Protein AF-A0A5C8NV23-F1 (afdb_monomer_lite)

Foldseek 3Di:
DPVPVVVVVVVVVVVVVCVVVVVPPPVPPDPVVVVVVVVVVVVVVVVVVVVVVVVVVVVVVVVVVVVVVVVVVVVVVVVLVVVLVVLVVVLVVVLVVLVVVLVVVLVPDPQDPDPVSVVVNVVSVVVSVVVNVVSVVVNVVSVVVVD

Secondary structure (DSSP, 8-state):
--TTHHHHHHHHHHHHHHHHHHTT----SSHHHHHHHHHHHHHHHHHHHHHHHHHHHHHHHHHHHHHHHHHHHHHHHHHHHHHHHHHHHHHHHHHHHHHHHHHHHHHTS---S-HHHHHHHHHHHHHHHHHHHHHHHHHHHHHHH--

Structure (mmCIF, N/CA/C/O backbone):
data_AF-A0A5C8NV23-F1
#
_entry.id   AF-A0A5C8NV23-F1
#
loop_
_atom_site.group_PDB
_atom_site.id
_atom_site.type_symbol
_atom_site.label_atom_id
_atom_site.label_alt_id
_atom_site.label_comp_id
_atom_site.label_asym_id
_atom_site.label_entity_id
_atom_site.label_seq_id
_atom_site.pdbx_PDB_ins_code
_atom_site.Cartn_x
_atom_site.Cartn_y
_atom_site.Cartn_z
_atom_site.occupancy
_atom_site.B_iso_or_equiv
_atom_site.auth_seq_id
_atom_site.auth_comp_id
_atom_site.auth_asym_id
_atom_site.auth_atom_id
_atom_site.pdbx_PDB_model_num
ATOM 1 N N . MET A 1 1 ? 68.287 3.848 -104.749 1.00 50.81 1 MET A N 1
ATOM 2 C CA . MET A 1 1 ? 66.900 3.851 -104.230 1.00 50.81 1 MET A CA 1
ATOM 3 C C . MET A 1 1 ? 66.819 3.268 -102.799 1.00 50.81 1 MET A C 1
ATOM 5 O O . MET A 1 1 ? 65.929 2.488 -102.533 1.00 50.81 1 MET A O 1
ATOM 9 N N . LYS A 1 2 ? 67.727 3.634 -101.864 1.00 51.16 2 LYS A N 1
ATOM 10 C CA . LYS A 1 2 ? 67.787 3.051 -100.493 1.00 51.16 2 LYS A CA 1
ATOM 11 C C . LYS A 1 2 ? 67.413 4.007 -99.338 1.00 51.16 2 LYS A C 1
ATOM 13 O O . LYS A 1 2 ? 67.154 3.558 -98.239 1.00 51.16 2 LYS A O 1
ATOM 18 N N . ARG A 1 3 ? 67.327 5.328 -99.570 1.00 55.69 3 ARG A N 1
ATOM 19 C CA . ARG A 1 3 ? 67.162 6.345 -98.496 1.00 55.69 3 ARG A CA 1
ATOM 20 C C . ARG A 1 3 ? 65.721 6.579 -98.000 1.00 55.69 3 ARG A C 1
ATOM 22 O O . ARG A 1 3 ? 65.525 7.355 -97.065 1.00 55.69 3 ARG A O 1
ATOM 29 N N . LYS A 1 4 ? 64.702 6.023 -98.670 1.00 59.12 4 LYS A N 1
ATOM 30 C CA . LYS A 1 4 ? 63.291 6.173 -98.254 1.00 59.12 4 LYS A CA 1
ATOM 31 C C . LYS A 1 4 ? 62.886 5.090 -97.246 1.00 59.12 4 LYS A C 1
ATOM 33 O O . LYS A 1 4 ? 62.222 5.421 -96.269 1.00 59.12 4 LYS A O 1
ATOM 38 N N . ASP A 1 5 ? 63.392 3.870 -97.413 1.00 62.50 5 ASP A N 1
ATOM 39 C CA . ASP A 1 5 ? 63.103 2.747 -96.511 1.00 62.50 5 ASP A CA 1
ATOM 40 C C . ASP A 1 5 ? 63.710 2.940 -95.117 1.00 62.50 5 ASP A C 1
ATOM 42 O O . ASP A 1 5 ? 63.076 2.602 -94.122 1.00 62.50 5 ASP A O 1
ATOM 46 N N . ASP A 1 6 ? 64.888 3.564 -95.015 1.00 67.25 6 ASP A N 1
ATOM 47 C CA . ASP A 1 6 ? 65.532 3.818 -93.717 1.00 67.25 6 ASP A CA 1
ATOM 48 C C . ASP A 1 6 ? 64.775 4.866 -92.884 1.00 67.25 6 ASP A C 1
ATOM 50 O O . ASP A 1 6 ? 64.675 4.746 -91.663 1.00 67.25 6 ASP A O 1
ATOM 54 N N . ARG A 1 7 ? 64.155 5.859 -93.538 1.00 71.75 7 ARG A N 1
ATOM 55 C CA . ARG A 1 7 ? 63.296 6.840 -92.857 1.00 71.75 7 ARG A CA 1
ATOM 56 C C . ARG A 1 7 ? 61.977 6.220 -92.407 1.00 71.75 7 ARG A C 1
ATOM 58 O O . ARG A 1 7 ? 61.520 6.527 -91.312 1.00 71.75 7 ARG A O 1
ATOM 65 N N . LEU A 1 8 ? 61.397 5.326 -93.208 1.00 76.06 8 LEU A N 1
ATOM 66 C CA . LEU A 1 8 ? 60.177 4.603 -92.843 1.00 76.06 8 LEU A CA 1
ATOM 67 C C . LEU A 1 8 ? 60.416 3.675 -91.639 1.00 76.06 8 LEU A C 1
ATOM 69 O O . LEU A 1 8 ? 59.620 3.666 -90.705 1.00 76.06 8 LEU A O 1
ATOM 73 N N . LYS A 1 9 ? 61.552 2.963 -91.612 1.00 74.94 9 LYS A N 1
ATOM 74 C CA . LYS A 1 9 ? 61.965 2.126 -90.472 1.00 74.94 9 LYS A CA 1
ATOM 75 C C . LYS A 1 9 ? 62.159 2.938 -89.191 1.00 74.94 9 LYS A C 1
ATOM 77 O O . LYS A 1 9 ? 61.759 2.483 -88.125 1.00 74.94 9 LYS A O 1
ATOM 82 N N . MET A 1 10 ? 62.709 4.149 -89.295 1.00 76.62 10 MET A N 1
ATOM 83 C CA . MET A 1 10 ? 62.879 5.049 -88.150 1.00 76.62 10 MET A CA 1
ATOM 84 C C . MET A 1 10 ? 61.530 5.525 -87.583 1.00 76.62 10 MET A C 1
ATOM 86 O O . MET A 1 10 ? 61.350 5.536 -86.368 1.00 76.62 10 MET A O 1
ATOM 90 N N . TRP A 1 11 ? 60.556 5.841 -88.445 1.00 81.25 11 TRP A N 1
ATOM 91 C CA . TRP A 1 11 ? 59.199 6.209 -88.019 1.00 81.25 11 TRP A CA 1
ATOM 92 C C . TRP A 1 11 ? 58.433 5.044 -87.388 1.00 81.25 11 TRP A C 1
ATOM 94 O O . TRP A 1 11 ? 57.763 5.234 -86.377 1.00 81.25 11 TRP A O 1
ATOM 104 N N . ILE A 1 12 ? 58.571 3.834 -87.933 1.00 79.38 12 ILE A N 1
ATOM 105 C CA . ILE A 1 12 ? 57.961 2.626 -87.359 1.00 79.38 12 ILE A CA 1
ATOM 106 C C . ILE A 1 12 ? 58.584 2.311 -85.991 1.00 79.38 12 ILE A C 1
ATOM 108 O O . ILE A 1 12 ? 57.858 2.005 -85.049 1.00 79.38 12 ILE A O 1
ATOM 112 N N . GLY A 1 13 ? 59.905 2.463 -85.849 1.00 77.19 13 GLY A N 1
ATOM 113 C CA . GLY A 1 13 ? 60.586 2.329 -84.560 1.00 77.19 13 GLY A CA 1
ATOM 114 C C . GLY A 1 13 ? 60.082 3.337 -83.524 1.00 77.19 13 GLY A C 1
ATOM 115 O O . GLY A 1 13 ? 59.754 2.951 -82.406 1.00 77.19 13 GLY A O 1
ATOM 116 N N . ALA A 1 14 ? 59.934 4.608 -83.908 1.00 78.00 14 ALA A N 1
ATOM 117 C CA . ALA A 1 14 ? 59.396 5.649 -83.031 1.00 78.00 14 ALA A CA 1
ATOM 118 C C . ALA A 1 14 ? 57.932 5.392 -82.631 1.00 78.00 14 ALA A C 1
ATOM 120 O O . ALA A 1 14 ? 57.565 5.635 -81.485 1.00 78.00 14 ALA A O 1
ATOM 121 N N . LEU A 1 15 ? 57.111 4.857 -83.541 1.00 74.06 15 LEU A N 1
ATOM 122 C CA . LEU A 1 15 ? 55.719 4.496 -83.264 1.00 74.06 15 LEU A CA 1
ATOM 123 C C . LEU A 1 15 ? 55.625 3.336 -82.263 1.00 74.06 15 LEU A C 1
ATOM 125 O O . LEU A 1 15 ? 54.840 3.400 -81.323 1.00 74.06 15 LEU A O 1
ATOM 129 N N . ILE A 1 16 ? 56.455 2.301 -82.425 1.00 73.31 16 ILE A N 1
ATOM 130 C CA . ILE A 1 16 ? 56.502 1.156 -81.502 1.00 73.31 16 ILE A CA 1
ATOM 131 C C . ILE A 1 16 ? 56.976 1.607 -80.117 1.00 73.31 16 ILE A C 1
ATOM 133 O O . ILE A 1 16 ? 56.396 1.206 -79.112 1.00 73.31 16 ILE A O 1
ATOM 137 N N . ILE A 1 17 ? 57.973 2.494 -80.062 1.00 72.50 17 ILE A N 1
ATOM 138 C CA . ILE A 1 17 ? 58.455 3.109 -78.820 1.00 72.50 17 ILE A CA 1
ATOM 139 C C . ILE A 1 17 ? 57.339 3.939 -78.166 1.00 72.50 17 ILE A C 1
ATOM 141 O O . ILE A 1 17 ? 57.077 3.775 -76.979 1.00 72.50 17 ILE A O 1
ATOM 145 N N . ALA A 1 18 ? 56.616 4.765 -78.925 1.00 69.50 18 ALA A N 1
ATOM 146 C CA . ALA A 1 18 ? 55.501 5.559 -78.407 1.00 69.50 18 ALA A CA 1
ATOM 147 C C . ALA A 1 18 ? 54.340 4.694 -77.881 1.00 69.50 18 ALA A C 1
ATOM 149 O O . ALA A 1 18 ? 53.732 5.049 -76.877 1.00 69.50 18 ALA A O 1
ATOM 150 N N . ILE A 1 19 ? 54.061 3.543 -78.501 1.00 66.38 19 ILE A N 1
ATOM 151 C CA . ILE A 1 19 ? 53.052 2.584 -78.020 1.00 66.38 19 ILE A CA 1
ATOM 152 C C . ILE A 1 19 ? 53.535 1.882 -76.739 1.00 66.38 19 ILE A C 1
ATOM 154 O O . ILE A 1 19 ? 52.758 1.727 -75.795 1.00 66.38 19 ILE A O 1
ATOM 158 N N . PHE A 1 20 ? 54.820 1.521 -76.660 1.00 63.72 20 PHE A N 1
ATOM 159 C CA . PHE A 1 20 ? 55.414 0.919 -75.461 1.00 63.72 20 PHE A CA 1
ATOM 160 C C . PHE A 1 20 ? 55.447 1.884 -74.268 1.00 63.72 20 PHE A C 1
ATOM 162 O O . PHE A 1 20 ? 55.137 1.475 -73.154 1.00 63.72 20 PHE A O 1
ATOM 169 N N . PHE A 1 21 ? 55.762 3.165 -74.486 1.00 61.00 21 PHE A N 1
ATOM 170 C CA . PHE A 1 21 ? 55.758 4.180 -73.424 1.00 61.00 21 PHE A CA 1
ATOM 171 C C . PHE A 1 21 ? 54.355 4.739 -73.122 1.00 61.00 21 PHE A C 1
ATOM 173 O O . PHE A 1 21 ? 54.081 5.103 -71.981 1.00 61.00 21 PHE A O 1
ATOM 180 N N . GLY A 1 22 ? 53.442 4.758 -74.100 1.00 56.44 22 GLY A N 1
ATOM 181 C CA . GLY A 1 22 ? 52.040 5.157 -73.915 1.00 56.44 22 GLY A CA 1
ATOM 182 C C . GLY A 1 22 ? 51.204 4.137 -73.134 1.00 56.44 22 GLY A C 1
ATOM 183 O O . GLY A 1 22 ? 50.204 4.505 -72.524 1.00 56.44 22 GLY A O 1
ATOM 184 N N . SER A 1 23 ? 51.643 2.875 -73.087 1.00 51.62 23 SER A N 1
ATOM 185 C CA . SER A 1 23 ? 51.003 1.806 -72.301 1.00 51.62 23 SER A CA 1
ATOM 186 C C . SER A 1 23 ? 51.314 1.875 -70.798 1.00 51.62 23 SER A C 1
ATOM 188 O O . SER A 1 23 ? 50.721 1.138 -70.015 1.00 51.62 23 SER A O 1
ATOM 190 N N . SER A 1 24 ? 52.214 2.774 -70.380 1.00 50.59 24 SER A N 1
ATOM 191 C CA . SER A 1 24 ? 52.624 2.951 -68.979 1.00 50.59 24 SER A CA 1
ATOM 192 C C . SER A 1 24 ? 51.882 4.073 -68.254 1.00 50.59 24 SER A C 1
ATOM 194 O O . SER A 1 24 ? 52.261 4.433 -67.141 1.00 50.59 24 SER A O 1
ATOM 196 N N . ILE A 1 25 ? 50.801 4.613 -68.826 1.00 54.75 25 ILE A N 1
ATOM 197 C CA . ILE A 1 25 ? 49.827 5.366 -68.029 1.00 54.75 25 ILE A CA 1
ATOM 198 C C . ILE A 1 25 ? 48.893 4.339 -67.392 1.00 54.75 25 ILE A C 1
ATOM 200 O O . ILE A 1 25 ? 47.763 4.116 -67.820 1.00 54.75 25 ILE A O 1
ATOM 204 N N . HIS A 1 26 ? 49.404 3.672 -66.358 1.00 47.16 26 HIS A N 1
ATOM 205 C CA . HIS A 1 26 ? 48.550 3.026 -65.380 1.00 47.16 26 HIS A CA 1
ATOM 206 C C . HIS A 1 26 ? 47.758 4.162 -64.725 1.00 47.16 26 HIS A C 1
ATOM 208 O O . HIS A 1 26 ? 48.318 4.959 -63.973 1.00 47.16 26 HIS A O 1
ATOM 214 N N . VAL A 1 27 ? 46.478 4.312 -65.074 1.00 53.53 27 VAL A N 1
ATOM 215 C CA . VAL A 1 27 ? 45.572 5.209 -64.348 1.00 53.53 27 VAL A CA 1
ATOM 216 C C . VAL A 1 27 ? 45.374 4.592 -62.964 1.00 53.53 27 VAL A C 1
ATOM 218 O O . VAL A 1 27 ? 44.453 3.819 -62.729 1.00 53.53 27 VAL A O 1
ATOM 221 N N . ALA A 1 28 ? 46.307 4.894 -62.065 1.00 53.47 28 ALA A N 1
ATOM 222 C CA . ALA A 1 28 ? 46.350 4.445 -60.677 1.00 53.47 28 ALA A CA 1
ATOM 223 C C . ALA A 1 28 ? 45.783 5.506 -59.719 1.00 53.47 28 ALA A C 1
ATOM 225 O O . ALA A 1 28 ? 46.178 5.577 -58.565 1.00 53.47 28 ALA A O 1
ATOM 226 N N . PHE A 1 29 ? 44.875 6.359 -60.197 1.00 49.88 29 PHE A N 1
ATOM 227 C CA . PHE A 1 29 ? 44.307 7.457 -59.417 1.00 49.88 29 PHE A CA 1
ATOM 228 C C . PHE A 1 29 ? 42.797 7.528 -59.654 1.00 49.88 29 PHE A C 1
ATOM 230 O O . PHE A 1 29 ? 42.339 8.210 -60.564 1.00 49.88 29 PHE A O 1
ATOM 237 N N . ALA A 1 3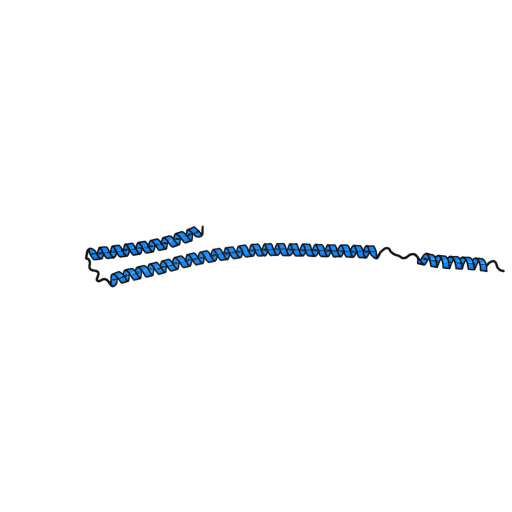0 ? 42.047 6.740 -58.877 1.00 53.25 30 ALA A N 1
ATOM 238 C CA . ALA A 1 30 ? 40.612 6.910 -58.584 1.00 53.25 30 ALA A CA 1
ATOM 239 C C . ALA A 1 30 ? 40.105 5.808 -57.633 1.00 53.25 30 ALA A C 1
ATOM 241 O O . ALA A 1 30 ? 39.207 6.050 -56.833 1.00 53.25 30 ALA A O 1
ATOM 242 N N . ASN A 1 31 ? 40.670 4.595 -57.707 1.00 50.81 31 ASN A N 1
ATOM 243 C CA . ASN A 1 31 ? 40.138 3.444 -56.969 1.00 50.81 31 ASN A CA 1
ATOM 244 C C . ASN A 1 31 ? 40.469 3.482 -55.462 1.00 50.81 31 ASN A C 1
ATOM 246 O O . ASN A 1 31 ? 39.623 3.122 -54.648 1.00 50.81 31 ASN A O 1
ATOM 250 N N . GLU A 1 32 ? 41.659 3.962 -55.077 1.00 50.97 32 GLU A N 1
ATOM 251 C CA . GLU A 1 32 ? 42.036 4.099 -53.658 1.00 50.97 32 GLU A CA 1
ATOM 252 C C . GLU A 1 32 ? 41.279 5.232 -52.951 1.00 50.97 32 GLU A C 1
ATOM 254 O O . GLU A 1 32 ? 40.748 5.016 -51.860 1.00 50.97 32 GLU A O 1
ATOM 259 N N . ASP A 1 33 ? 41.146 6.404 -53.578 1.00 59.47 33 ASP A N 1
ATOM 260 C CA . ASP A 1 33 ? 40.465 7.552 -52.961 1.00 59.47 33 ASP A CA 1
ATOM 261 C C . ASP A 1 33 ? 38.955 7.324 -52.815 1.00 59.47 33 ASP A C 1
ATOM 263 O O . ASP A 1 33 ? 38.389 7.582 -51.753 1.00 59.47 33 ASP A O 1
ATOM 267 N N . ILE A 1 34 ? 38.285 6.775 -53.836 1.00 59.53 34 ILE A N 1
ATOM 268 C CA . ILE A 1 34 ? 36.839 6.506 -53.773 1.00 59.53 34 ILE A CA 1
ATOM 269 C C . ILE A 1 34 ? 36.537 5.407 -52.750 1.00 59.53 34 ILE A C 1
ATOM 271 O O . ILE A 1 34 ? 35.611 5.553 -51.952 1.00 59.53 34 ILE A O 1
ATOM 275 N N . SER A 1 35 ? 37.330 4.331 -52.720 1.00 64.50 35 SER A N 1
ATOM 276 C CA . SER A 1 35 ? 37.151 3.260 -51.735 1.00 64.50 35 SER A CA 1
ATOM 277 C C . SER A 1 35 ? 37.372 3.758 -50.305 1.00 64.50 35 SER A C 1
ATOM 279 O O . SER A 1 35 ? 36.636 3.368 -49.399 1.00 64.50 35 SER A O 1
ATOM 281 N N . THR A 1 36 ? 38.356 4.631 -50.090 1.00 72.19 36 THR A N 1
ATOM 282 C CA . THR A 1 36 ? 38.650 5.205 -48.768 1.00 72.19 36 THR A CA 1
ATOM 283 C C . THR A 1 36 ? 37.549 6.167 -48.317 1.00 72.19 36 THR A C 1
ATOM 285 O O . THR A 1 36 ? 37.124 6.119 -47.162 1.00 72.19 36 THR A O 1
ATOM 288 N N . LEU A 1 37 ? 37.015 6.984 -49.230 1.00 69.50 37 LEU A N 1
ATOM 289 C CA . LEU A 1 37 ? 35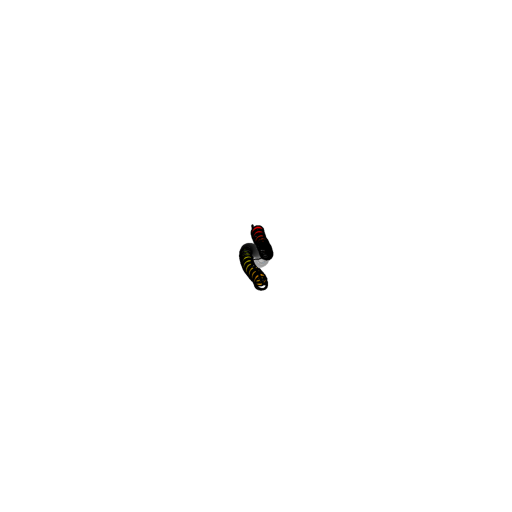.887 7.880 -48.961 1.00 69.50 37 LEU A CA 1
ATOM 290 C C . LEU A 1 37 ? 34.587 7.119 -48.667 1.00 69.50 37 LEU A C 1
ATOM 292 O O . LEU A 1 37 ? 33.879 7.481 -47.728 1.00 69.50 37 LEU A O 1
ATOM 296 N N . LEU A 1 38 ? 34.276 6.056 -49.420 1.00 65.94 38 LEU A N 1
ATOM 297 C CA . LEU A 1 38 ? 33.110 5.208 -49.146 1.00 65.94 38 LEU A CA 1
ATOM 298 C C . LEU A 1 38 ? 33.234 4.493 -47.804 1.00 65.94 38 LEU A C 1
ATOM 300 O O . LEU A 1 38 ? 32.256 4.442 -47.062 1.00 65.94 38 LEU A O 1
ATOM 304 N N . LYS A 1 39 ? 34.425 3.978 -47.483 1.00 71.12 39 LYS A N 1
ATOM 305 C CA . LYS A 1 39 ? 34.685 3.337 -46.195 1.00 71.12 39 LYS A CA 1
ATOM 306 C C . LYS A 1 39 ? 34.515 4.328 -45.045 1.00 71.12 39 LYS A C 1
ATOM 308 O O . LYS A 1 39 ? 33.734 4.070 -44.145 1.00 71.12 39 LYS A O 1
ATOM 313 N N . SER A 1 40 ? 35.117 5.514 -45.138 1.00 72.81 40 SER A N 1
ATOM 314 C CA . SER A 1 40 ? 34.943 6.574 -44.136 1.00 72.81 40 SER A CA 1
ATOM 315 C C . SER A 1 40 ? 33.484 7.030 -43.994 1.00 72.81 40 SER A C 1
ATOM 317 O O . SER A 1 40 ? 33.013 7.277 -42.884 1.00 72.81 40 SER A O 1
ATOM 319 N N . TRP A 1 41 ? 32.740 7.130 -45.100 1.00 75.00 41 TRP A N 1
ATOM 320 C CA . TRP A 1 41 ? 31.314 7.454 -45.059 1.00 75.00 41 TRP A CA 1
ATOM 321 C C . TRP A 1 41 ? 30.491 6.343 -44.400 1.00 75.00 41 TRP A C 1
ATOM 323 O O . TRP A 1 41 ? 29.606 6.651 -43.603 1.00 75.00 41 TRP A O 1
ATOM 333 N N . PHE A 1 42 ? 30.789 5.076 -44.702 1.00 69.94 42 PHE A N 1
ATOM 334 C CA . PHE A 1 42 ? 30.135 3.918 -44.095 1.00 69.94 42 PHE A CA 1
ATOM 335 C C . PHE A 1 42 ? 30.422 3.846 -42.594 1.00 69.94 42 PHE A C 1
ATOM 337 O O . PHE A 1 42 ? 29.475 3.823 -41.814 1.00 69.94 42 PHE A O 1
ATOM 344 N N . ASP A 1 43 ? 31.690 3.951 -42.196 1.00 77.94 43 ASP A N 1
ATOM 345 C CA . ASP A 1 43 ? 32.120 3.957 -40.794 1.00 77.94 43 ASP A CA 1
ATOM 346 C C . ASP A 1 43 ? 31.424 5.094 -40.019 1.00 77.94 43 ASP A C 1
ATOM 348 O O . ASP A 1 43 ? 30.874 4.891 -38.939 1.00 77.94 43 ASP A O 1
ATOM 352 N N . LYS A 1 44 ? 31.325 6.294 -40.613 1.00 78.12 44 LYS A N 1
ATOM 353 C CA . LYS A 1 44 ? 30.600 7.427 -40.013 1.00 78.12 44 LYS A CA 1
ATOM 354 C C . LYS A 1 44 ? 29.095 7.174 -39.896 1.00 78.12 44 LYS A C 1
ATOM 356 O O . LYS A 1 44 ? 28.458 7.650 -38.953 1.00 78.12 44 LYS A O 1
ATOM 361 N N . LYS A 1 45 ? 28.487 6.483 -40.865 1.00 78.75 45 LYS A N 1
ATOM 362 C CA . LYS A 1 45 ? 27.065 6.111 -40.817 1.00 78.75 45 LYS A CA 1
ATOM 363 C C . LYS A 1 45 ? 26.803 5.038 -39.772 1.00 78.75 45 LYS A C 1
ATOM 365 O O . LYS A 1 45 ? 25.793 5.144 -39.083 1.00 78.75 45 LYS A O 1
ATOM 370 N N . GLU A 1 46 ? 27.709 4.081 -39.628 1.00 70.44 46 GLU A N 1
ATOM 371 C CA . GLU A 1 46 ? 27.687 3.067 -38.580 1.00 70.44 46 GLU A CA 1
ATOM 372 C C . GLU A 1 46 ? 27.798 3.711 -37.193 1.00 70.44 46 GLU A C 1
ATOM 374 O O . GLU A 1 46 ? 26.910 3.523 -36.366 1.00 70.44 46 GLU A O 1
ATOM 379 N N . GLU A 1 47 ? 28.785 4.581 -36.973 1.00 79.50 47 GLU A N 1
ATOM 380 C CA . GLU A 1 47 ? 28.951 5.322 -35.714 1.00 79.50 47 GLU A CA 1
ATOM 381 C C . GLU A 1 47 ? 27.721 6.189 -35.389 1.00 79.50 47 GLU A C 1
ATOM 383 O O . GLU A 1 47 ? 27.214 6.185 -34.266 1.00 79.50 47 GLU A O 1
ATOM 388 N N . THR A 1 48 ? 27.171 6.883 -36.392 1.00 81.25 48 THR A N 1
ATOM 389 C CA . THR A 1 48 ? 25.938 7.672 -36.232 1.00 81.25 48 THR A CA 1
ATOM 390 C C . THR A 1 48 ? 24.741 6.780 -35.889 1.00 81.25 48 THR A C 1
ATOM 392 O O . THR A 1 48 ? 23.906 7.156 -35.067 1.00 81.25 48 THR A O 1
ATOM 395 N N . ALA A 1 49 ? 24.628 5.604 -36.512 1.00 72.00 49 ALA A N 1
ATOM 396 C CA . ALA A 1 49 ? 23.557 4.654 -36.232 1.00 72.00 49 ALA A CA 1
ATOM 397 C C . ALA A 1 49 ? 23.669 4.094 -34.808 1.00 72.00 49 ALA A C 1
ATOM 399 O O . ALA A 1 49 ? 22.667 4.085 -34.097 1.00 72.00 49 ALA A O 1
ATOM 400 N N . ILE A 1 50 ? 24.874 3.722 -34.366 1.00 75.56 50 ILE A N 1
ATOM 401 C CA . ILE A 1 50 ? 25.149 3.278 -32.992 1.00 75.56 50 ILE A CA 1
ATOM 402 C C . ILE A 1 50 ? 24.772 4.381 -31.998 1.00 75.56 50 ILE A C 1
ATOM 404 O O . ILE A 1 50 ? 23.976 4.143 -31.092 1.00 75.56 50 ILE A O 1
ATOM 408 N N . SER A 1 51 ? 25.235 5.615 -32.216 1.00 82.25 51 SER A N 1
ATOM 409 C CA . SER A 1 51 ? 24.913 6.758 -31.352 1.00 82.25 51 SER A CA 1
ATOM 410 C C . SER A 1 51 ? 23.404 7.047 -31.280 1.00 82.25 51 SER A C 1
ATOM 412 O O . SER A 1 51 ? 22.857 7.319 -30.205 1.00 82.25 51 SER A O 1
ATOM 414 N N . ASN A 1 52 ? 22.693 6.934 -32.407 1.00 79.81 52 ASN A N 1
ATOM 415 C CA . ASN A 1 52 ? 21.239 7.091 -32.455 1.00 79.81 52 ASN A CA 1
ATOM 416 C C . ASN A 1 52 ? 20.509 5.970 -31.705 1.00 79.81 52 ASN A C 1
ATOM 418 O O . ASN A 1 52 ? 19.535 6.244 -30.997 1.00 79.81 52 ASN A O 1
ATOM 422 N N . VAL A 1 53 ? 20.969 4.723 -31.838 1.00 68.62 53 VAL A N 1
ATOM 423 C CA . VAL A 1 53 ? 20.422 3.570 -31.111 1.00 68.62 53 VAL A CA 1
ATOM 424 C C . VAL A 1 53 ? 20.637 3.746 -29.613 1.00 68.62 53 VAL A C 1
ATOM 426 O O . VAL A 1 53 ? 19.675 3.665 -28.857 1.00 68.62 53 VAL A O 1
ATOM 429 N N . GLU A 1 54 ? 21.847 4.090 -29.176 1.00 79.69 54 GLU A N 1
ATOM 430 C CA . GLU A 1 54 ? 22.144 4.361 -27.765 1.00 79.69 54 GLU A CA 1
ATOM 431 C C . GLU A 1 54 ? 21.294 5.503 -27.202 1.00 79.69 54 GLU A C 1
ATOM 433 O O . GLU A 1 54 ? 20.759 5.403 -26.098 1.00 79.69 54 GLU A O 1
ATOM 438 N N . THR A 1 55 ? 21.127 6.585 -27.965 1.00 83.62 55 THR A N 1
ATOM 439 C CA . THR A 1 55 ? 20.283 7.719 -27.566 1.00 83.62 55 THR A CA 1
ATOM 440 C C . THR A 1 55 ? 18.818 7.307 -27.442 1.00 83.62 55 THR A C 1
ATOM 442 O O . THR A 1 55 ? 18.136 7.718 -26.503 1.00 83.62 55 THR A O 1
ATOM 445 N N . THR A 1 56 ? 18.325 6.483 -28.367 1.00 81.56 56 THR A N 1
ATOM 446 C CA . THR A 1 56 ? 16.947 5.970 -28.346 1.00 81.56 56 THR A CA 1
ATOM 447 C C . THR A 1 56 ? 16.732 5.030 -27.164 1.00 81.56 56 THR A C 1
ATOM 449 O O . THR A 1 56 ? 15.755 5.192 -26.439 1.00 81.56 56 THR A O 1
ATOM 452 N N . ILE A 1 57 ? 17.677 4.122 -26.905 1.00 77.31 57 ILE A N 1
ATOM 453 C CA . ILE A 1 57 ? 17.650 3.224 -25.744 1.00 77.31 57 ILE A CA 1
ATOM 454 C C . ILE A 1 57 ? 17.639 4.031 -24.446 1.00 77.31 57 ILE A C 1
ATOM 456 O O . ILE A 1 57 ? 16.811 3.766 -23.582 1.00 77.31 57 ILE A O 1
ATOM 460 N N . LYS A 1 58 ? 18.499 5.047 -24.309 1.00 80.88 58 LYS A N 1
ATOM 461 C CA . LYS A 1 58 ? 18.520 5.910 -23.117 1.00 80.88 58 LYS A CA 1
ATOM 462 C C . LYS A 1 58 ? 17.193 6.641 -22.909 1.00 80.88 58 LYS A C 1
ATOM 464 O O . LYS A 1 58 ? 16.712 6.701 -21.781 1.00 80.88 58 LYS A O 1
ATOM 469 N N . LYS A 1 59 ? 16.585 7.172 -23.975 1.00 86.38 59 LYS A N 1
ATOM 470 C CA . LYS A 1 59 ? 15.268 7.830 -23.903 1.00 86.38 59 LYS A CA 1
ATOM 471 C C . LYS A 1 59 ? 14.169 6.860 -23.480 1.00 86.38 59 LYS A C 1
ATOM 473 O O . LYS A 1 59 ? 13.377 7.202 -22.609 1.00 86.38 59 LYS A O 1
ATOM 478 N N . GLU A 1 60 ? 14.148 5.662 -24.056 1.00 81.81 60 GLU A N 1
ATOM 479 C CA . GLU A 1 60 ? 13.177 4.629 -23.691 1.00 81.81 60 GLU A CA 1
ATOM 480 C C . GLU A 1 60 ? 13.371 4.186 -22.238 1.00 81.81 60 GLU A C 1
ATOM 482 O O . GLU A 1 60 ? 12.416 4.129 -21.476 1.00 81.81 60 GLU A O 1
ATOM 487 N N . GLN A 1 61 ? 14.614 3.968 -21.802 1.00 74.38 61 GLN A N 1
ATOM 488 C CA . GLN A 1 61 ? 14.928 3.650 -20.408 1.00 74.38 61 GLN A CA 1
ATOM 489 C C . GLN A 1 61 ? 14.442 4.736 -19.444 1.00 74.38 61 GLN A C 1
ATOM 491 O O . GLN A 1 61 ? 13.869 4.414 -18.404 1.00 74.38 61 GLN A O 1
ATOM 496 N N . GLN A 1 62 ? 14.637 6.012 -19.782 1.00 83.62 62 GLN A N 1
ATOM 497 C CA . GLN A 1 62 ? 14.121 7.129 -18.990 1.00 83.62 62 GLN A CA 1
ATOM 498 C C . GLN A 1 62 ? 12.590 7.130 -18.953 1.00 83.62 62 GLN A C 1
ATOM 500 O O . GLN A 1 62 ? 12.018 7.186 -17.867 1.00 83.62 62 GLN A O 1
ATOM 505 N N . ALA A 1 63 ? 11.927 7.003 -20.105 1.00 87.12 63 ALA A N 1
ATOM 506 C CA . ALA A 1 63 ? 10.468 6.960 -20.189 1.00 87.12 63 ALA A CA 1
ATOM 507 C C . ALA A 1 63 ? 9.880 5.796 -19.374 1.00 87.12 63 ALA A C 1
ATOM 509 O O . ALA A 1 63 ? 8.943 5.985 -18.600 1.00 87.12 63 ALA A O 1
ATOM 510 N N . GLN A 1 64 ? 10.480 4.611 -19.486 1.00 73.44 64 GLN A N 1
ATOM 511 C CA . GLN A 1 64 ? 10.086 3.416 -18.745 1.00 73.44 64 GLN A CA 1
ATOM 512 C C . GLN A 1 64 ? 10.338 3.558 -17.243 1.00 73.44 64 GLN A C 1
ATOM 514 O O . GLN A 1 64 ? 9.524 3.106 -16.444 1.00 73.44 64 GLN A O 1
ATOM 519 N N . THR A 1 65 ? 11.427 4.220 -16.850 1.00 75.31 65 THR A N 1
ATOM 520 C CA . THR A 1 65 ? 11.717 4.500 -15.439 1.00 75.31 65 THR A CA 1
ATOM 521 C C . THR A 1 65 ? 10.690 5.456 -14.841 1.00 75.31 65 THR A C 1
ATOM 523 O O . THR A 1 65 ? 10.191 5.209 -13.746 1.00 75.31 65 THR A O 1
ATOM 526 N N . GLU A 1 66 ? 10.325 6.522 -15.556 1.00 83.38 66 GLU A N 1
ATOM 527 C CA . GLU A 1 66 ? 9.288 7.453 -15.099 1.00 83.38 66 GLU A CA 1
ATOM 528 C C . GLU A 1 66 ? 7.903 6.799 -15.055 1.00 83.38 66 GLU A C 1
ATOM 530 O O . GLU A 1 66 ? 7.160 7.000 -14.094 1.00 83.38 66 GLU A O 1
ATOM 535 N N . ARG A 1 67 ? 7.574 5.944 -16.033 1.00 86.25 67 ARG A N 1
ATOM 536 C CA . ARG A 1 67 ? 6.340 5.148 -15.995 1.00 86.25 67 ARG A CA 1
ATOM 537 C C . ARG A 1 67 ? 6.307 4.227 -14.777 1.00 86.25 67 ARG A C 1
ATOM 539 O O . ARG A 1 67 ? 5.316 4.222 -14.059 1.00 86.25 67 ARG A O 1
ATOM 546 N N . LEU A 1 68 ? 7.398 3.509 -14.507 1.00 75.25 68 LEU A N 1
ATOM 547 C CA . LEU A 1 68 ? 7.486 2.607 -13.361 1.00 75.25 68 LEU A CA 1
ATOM 548 C C . LEU A 1 68 ? 7.363 3.359 -12.029 1.00 75.25 68 LEU A C 1
ATOM 550 O O . LEU A 1 68 ? 6.652 2.906 -11.142 1.00 75.25 68 LEU A O 1
ATOM 554 N N . LYS A 1 69 ? 8.001 4.529 -11.885 1.00 67.56 69 LYS A N 1
ATOM 555 C CA . LYS A 1 69 ? 7.831 5.378 -10.692 1.00 67.56 69 LYS A CA 1
ATOM 556 C C . LYS A 1 69 ? 6.373 5.771 -10.480 1.00 67.56 69 LYS A C 1
ATOM 558 O O . LYS A 1 69 ? 5.898 5.751 -9.348 1.00 67.56 69 LYS A O 1
ATOM 563 N N . LYS A 1 70 ? 5.674 6.126 -11.561 1.00 81.50 70 LYS A N 1
ATOM 564 C CA . LYS A 1 70 ? 4.252 6.462 -11.513 1.00 81.50 70 LYS A CA 1
ATOM 565 C C . LYS A 1 70 ? 3.413 5.257 -11.077 1.00 81.50 70 LYS A C 1
ATOM 567 O O . LYS A 1 70 ? 2.626 5.399 -10.153 1.00 81.50 70 LYS A O 1
ATOM 572 N N . GLU A 1 71 ? 3.623 4.093 -11.688 1.00 76.62 71 GLU A N 1
ATOM 573 C CA . GLU A 1 71 ? 2.912 2.854 -11.338 1.00 76.62 71 GLU A CA 1
ATOM 574 C C . GLU A 1 71 ? 3.160 2.448 -9.874 1.00 76.62 71 GLU A C 1
ATOM 576 O O . GLU A 1 71 ? 2.225 2.075 -9.174 1.00 76.62 71 GLU A O 1
ATOM 581 N N . ILE A 1 72 ? 4.399 2.573 -9.381 1.00 70.50 72 ILE A N 1
ATOM 582 C CA . ILE A 1 72 ? 4.736 2.306 -7.972 1.00 70.50 72 ILE A CA 1
ATOM 583 C C . ILE A 1 72 ? 3.990 3.262 -7.043 1.00 70.50 72 ILE A C 1
ATOM 585 O O . ILE A 1 72 ? 3.472 2.824 -6.021 1.00 70.50 72 ILE A O 1
ATOM 589 N N . LYS A 1 73 ? 3.931 4.554 -7.387 1.00 67.50 73 LYS A N 1
ATOM 590 C CA . LYS A 1 73 ? 3.195 5.538 -6.592 1.00 67.50 73 LYS A CA 1
ATOM 591 C C . LYS A 1 73 ? 1.701 5.210 -6.550 1.00 67.50 73 LYS A C 1
ATOM 593 O O . LYS A 1 73 ? 1.135 5.156 -5.472 1.00 67.50 73 LYS A O 1
ATOM 598 N N . GLU A 1 74 ? 1.093 4.927 -7.700 1.00 80.94 74 GLU A N 1
ATOM 599 C CA . GLU A 1 74 ? -0.324 4.544 -7.774 1.00 80.94 74 GLU A CA 1
ATOM 600 C C . GLU A 1 74 ? -0.616 3.264 -6.972 1.00 80.94 74 GLU A C 1
ATOM 602 O O . GLU A 1 74 ? -1.623 3.192 -6.274 1.00 80.94 74 GLU A O 1
ATOM 607 N N . ALA A 1 75 ? 0.278 2.271 -7.020 1.00 72.25 75 ALA A N 1
ATOM 608 C CA . ALA A 1 75 ? 0.141 1.045 -6.237 1.00 72.25 75 ALA A CA 1
ATOM 609 C C . ALA A 1 75 ? 0.302 1.275 -4.725 1.00 72.25 75 ALA A C 1
ATOM 611 O O . ALA A 1 75 ? -0.342 0.585 -3.937 1.00 72.25 75 ALA A O 1
ATOM 612 N N . LEU A 1 76 ? 1.161 2.216 -4.317 1.00 68.31 76 LEU A N 1
ATOM 613 C CA . LEU A 1 76 ? 1.320 2.599 -2.915 1.00 68.31 76 LEU A CA 1
ATOM 614 C C . LEU A 1 76 ? 0.054 3.291 -2.398 1.00 68.31 76 LEU A C 1
ATOM 616 O O . LEU A 1 76 ? -0.463 2.883 -1.363 1.00 68.31 76 LEU A O 1
ATOM 620 N N . ASP A 1 77 ? -0.474 4.251 -3.162 1.00 74.62 77 ASP A N 1
ATOM 621 C CA . ASP A 1 77 ? -1.702 4.979 -2.827 1.00 74.62 77 ASP A CA 1
ATOM 622 C C . ASP A 1 77 ? -2.909 4.010 -2.716 1.00 74.62 77 ASP A C 1
ATOM 624 O O . ASP A 1 77 ? -3.711 4.103 -1.786 1.00 74.62 77 ASP A O 1
ATOM 628 N N . ASP A 1 78 ? -3.029 3.027 -3.623 1.00 80.81 78 ASP A N 1
ATOM 629 C CA . ASP A 1 78 ? -4.067 1.979 -3.547 1.00 80.81 78 ASP A CA 1
ATOM 630 C C . ASP A 1 78 ? -3.890 1.073 -2.319 1.00 80.81 78 ASP A C 1
ATOM 632 O O . ASP A 1 78 ? -4.849 0.786 -1.595 1.00 80.81 78 ASP A O 1
ATOM 636 N N . ALA A 1 79 ? -2.658 0.632 -2.048 1.00 72.94 79 ALA A N 1
ATOM 637 C CA . ALA A 1 79 ? -2.362 -0.197 -0.886 1.00 72.94 79 ALA A CA 1
ATOM 638 C C . ALA A 1 79 ? -2.699 0.525 0.427 1.00 72.94 79 ALA A C 1
ATOM 640 O O . ALA A 1 79 ? -3.232 -0.103 1.346 1.00 72.94 79 ALA A O 1
ATOM 641 N N . GLU A 1 80 ? -2.444 1.831 0.496 1.00 75.81 80 GLU A N 1
ATOM 642 C CA . GLU A 1 80 ? -2.780 2.678 1.636 1.00 75.81 80 GLU A CA 1
ATOM 643 C C . GLU A 1 80 ? -4.295 2.747 1.864 1.00 75.81 80 GLU A C 1
ATOM 645 O O . GLU A 1 80 ? -4.774 2.448 2.962 1.00 75.81 80 GLU A O 1
ATOM 650 N N . GLN A 1 81 ? -5.074 3.025 0.814 1.00 83.50 81 GLN A N 1
ATOM 651 C CA . GLN A 1 81 ? -6.539 3.055 0.901 1.00 83.50 81 GLN A CA 1
ATOM 652 C C . GLN A 1 81 ? -7.125 1.705 1.325 1.00 83.50 81 GLN A C 1
ATOM 654 O O . GLN A 1 81 ? -8.049 1.639 2.146 1.00 83.50 81 GLN A O 1
ATOM 659 N N . ARG A 1 82 ? -6.581 0.605 0.791 1.00 81.19 82 ARG A N 1
ATOM 660 C CA . ARG A 1 82 ? -6.995 -0.752 1.166 1.00 81.19 82 ARG A CA 1
ATOM 661 C C . ARG A 1 82 ? -6.681 -1.059 2.625 1.00 81.19 82 ARG A C 1
ATOM 663 O O . ARG A 1 82 ? -7.514 -1.666 3.297 1.00 81.19 82 ARG A O 1
ATOM 670 N N . LEU A 1 83 ? -5.516 -0.639 3.117 1.00 79.00 83 LEU A N 1
ATOM 671 C CA . LEU A 1 83 ? -5.132 -0.820 4.514 1.00 79.00 83 LEU A CA 1
ATOM 672 C C . LEU A 1 83 ? -6.042 -0.018 5.452 1.00 79.00 83 LEU A C 1
ATOM 674 O O . LEU A 1 83 ? -6.486 -0.552 6.471 1.00 79.00 83 LEU A O 1
ATOM 678 N N . GLN A 1 84 ? -6.364 1.226 5.094 1.00 81.31 84 GLN A N 1
ATOM 679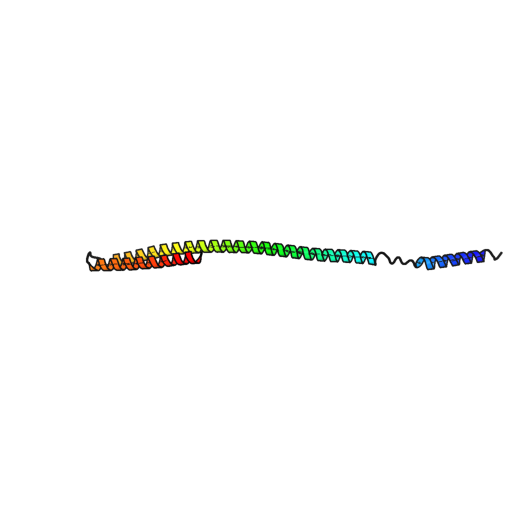 C CA . GLN A 1 84 ? -7.268 2.072 5.872 1.00 81.31 84 GLN A CA 1
ATOM 680 C C . GLN A 1 84 ? -8.671 1.462 5.947 1.00 81.31 84 GLN A C 1
ATOM 682 O O . GLN A 1 84 ? -9.223 1.308 7.037 1.00 81.31 84 GLN A O 1
ATOM 687 N N . THR A 1 85 ? -9.213 1.044 4.800 1.00 87.81 85 THR A N 1
ATOM 688 C CA . THR A 1 85 ? -10.534 0.402 4.716 1.00 87.81 85 THR A CA 1
ATOM 689 C C . THR A 1 85 ? -10.582 -0.872 5.556 1.00 87.81 85 THR A C 1
ATOM 691 O O . THR A 1 85 ? -11.467 -1.028 6.391 1.00 87.81 85 THR A O 1
ATOM 694 N N . PHE A 1 86 ? -9.584 -1.748 5.401 1.00 88.12 86 PHE A N 1
ATOM 695 C CA . PHE A 1 86 ? -9.480 -2.980 6.183 1.00 88.12 86 PHE A CA 1
ATOM 696 C C . PHE A 1 86 ? -9.436 -2.709 7.692 1.00 88.12 86 PHE A C 1
ATOM 698 O O . PHE A 1 86 ? -10.099 -3.394 8.467 1.00 88.12 86 PHE A O 1
ATOM 705 N N . THR A 1 87 ? -8.674 -1.697 8.112 1.00 83.62 87 THR A N 1
ATOM 706 C CA . THR A 1 87 ? -8.532 -1.339 9.529 1.00 83.62 87 THR A CA 1
ATOM 707 C C . THR A 1 87 ? -9.858 -0.866 10.125 1.00 83.62 87 THR A C 1
ATOM 709 O O . THR A 1 87 ? -10.202 -1.269 11.237 1.00 83.62 87 THR A O 1
ATOM 712 N N . GLU A 1 88 ? -10.618 -0.032 9.411 1.00 87.31 88 GLU A N 1
ATOM 713 C CA . GLU A 1 88 ? -11.923 0.435 9.898 1.00 87.31 88 GLU A CA 1
ATOM 714 C C . GLU A 1 88 ? -12.980 -0.674 9.904 1.00 87.31 88 GLU A C 1
ATOM 716 O O . GLU A 1 88 ? -13.765 -0.764 10.854 1.00 87.31 88 GLU A O 1
ATOM 721 N N . ASP A 1 89 ? -12.965 -1.560 8.905 1.00 90.69 89 ASP A N 1
ATOM 722 C CA . ASP A 1 89 ? -13.864 -2.713 8.851 1.00 90.69 89 ASP A CA 1
ATOM 723 C C . ASP A 1 89 ? -13.594 -3.694 10.003 1.00 90.69 89 ASP A C 1
ATOM 725 O O . ASP A 1 89 ? -14.527 -4.046 10.733 1.00 90.69 89 ASP A O 1
ATOM 729 N N . GLU A 1 90 ? -12.331 -4.072 10.245 1.00 89.25 90 GLU A N 1
ATOM 730 C CA . GLU A 1 90 ? -11.968 -4.922 11.389 1.00 89.25 90 GLU A CA 1
ATOM 731 C C . GLU A 1 90 ? -12.327 -4.243 12.713 1.00 89.25 90 GLU A C 1
ATOM 733 O O . GLU A 1 90 ? -12.928 -4.875 13.578 1.00 89.25 90 GLU A O 1
ATOM 738 N N . LYS A 1 91 ? -12.043 -2.944 12.886 1.00 85.88 91 LYS A N 1
ATOM 739 C CA . LYS A 1 91 ? -12.446 -2.215 14.100 1.00 85.88 91 LYS A CA 1
ATOM 740 C C . LYS A 1 91 ? -13.942 -2.308 14.338 1.00 85.88 91 LYS A C 1
ATOM 742 O O . LYS A 1 91 ? -14.360 -2.595 15.457 1.00 85.88 91 LYS A O 1
ATOM 747 N N . LYS A 1 92 ? -14.749 -2.029 13.316 1.00 89.88 92 LYS A N 1
ATOM 748 C CA . LYS A 1 92 ? -16.205 -2.087 13.432 1.00 89.88 92 LYS A CA 1
ATOM 749 C C . LYS A 1 92 ? -16.652 -3.492 13.825 1.00 89.88 92 LYS A C 1
ATOM 751 O O . LYS A 1 92 ? -17.387 -3.633 14.798 1.00 89.88 92 LYS A O 1
ATOM 756 N N . GLN A 1 93 ? -16.142 -4.510 13.135 1.00 92.31 93 GLN A N 1
ATOM 757 C CA . GLN A 1 93 ? -16.455 -5.902 13.432 1.00 92.31 93 GLN A CA 1
ATOM 758 C C . GLN A 1 93 ? -16.094 -6.271 14.877 1.00 92.31 93 GLN A C 1
ATOM 760 O O . GLN A 1 93 ? -16.933 -6.804 15.598 1.00 92.31 93 GLN A O 1
ATOM 765 N N . ARG A 1 94 ? -14.882 -5.946 15.341 1.00 85.44 94 ARG A N 1
ATOM 766 C CA . ARG A 1 94 ? -14.446 -6.261 16.711 1.00 85.44 94 ARG A CA 1
ATOM 767 C C . ARG A 1 94 ? -15.215 -5.482 17.771 1.00 85.44 94 ARG A C 1
ATOM 769 O O . ARG A 1 94 ? -15.502 -6.040 18.825 1.00 85.44 94 ARG A O 1
ATOM 776 N N . LYS A 1 95 ? -15.588 -4.222 17.514 1.00 89.38 95 LYS A N 1
ATOM 777 C CA . LYS A 1 95 ? -16.462 -3.447 18.414 1.00 89.38 95 LYS A CA 1
ATOM 778 C C . LYS A 1 95 ? -17.830 -4.114 18.557 1.00 89.38 95 LYS A C 1
ATOM 780 O O . LYS A 1 95 ? -18.319 -4.242 19.678 1.00 89.38 95 LYS A O 1
ATOM 785 N N . ASP A 1 96 ? -18.412 -4.565 17.450 1.00 89.75 96 ASP A N 1
ATOM 786 C CA . ASP A 1 96 ? -19.700 -5.258 17.455 1.00 89.75 96 ASP A CA 1
ATOM 787 C C . ASP A 1 96 ? -19.603 -6.616 18.174 1.00 89.75 96 ASP A C 1
ATOM 789 O O . ASP A 1 96 ? -20.450 -6.919 19.013 1.00 89.75 96 ASP A O 1
ATOM 793 N N . GLU A 1 97 ? -18.544 -7.395 17.927 1.00 88.94 97 GLU A N 1
ATOM 794 C CA . GLU A 1 97 ? -18.275 -8.668 18.618 1.00 88.94 97 GLU A CA 1
ATOM 795 C C . GLU A 1 97 ? -18.084 -8.477 20.131 1.00 88.94 97 GLU A C 1
ATOM 797 O O . GLU A 1 97 ? -18.672 -9.212 20.923 1.00 88.94 97 GLU A O 1
ATOM 802 N N . LEU A 1 98 ? -17.307 -7.472 20.552 1.00 86.94 98 LEU A N 1
ATOM 803 C CA . LEU A 1 98 ? -17.102 -7.156 21.970 1.00 86.94 98 LEU A CA 1
ATOM 804 C C . LEU A 1 98 ? -18.405 -6.751 22.650 1.00 86.94 98 LEU A C 1
ATOM 806 O O . LEU A 1 98 ? -18.667 -7.187 23.770 1.00 86.94 98 LEU A O 1
ATOM 810 N N . LYS A 1 99 ? -19.226 -5.941 21.976 1.00 85.56 99 LYS A N 1
ATOM 811 C CA . LYS A 1 99 ? -20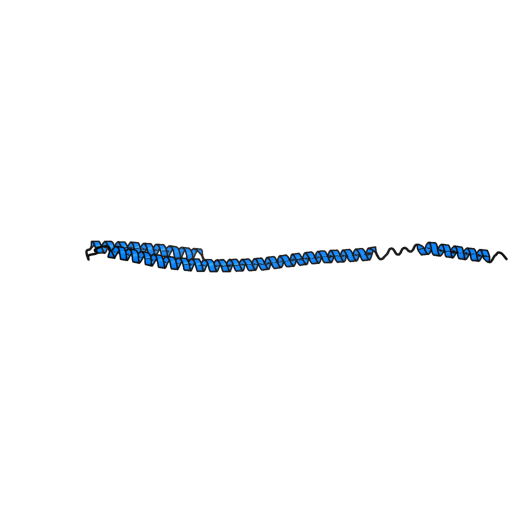.525 -5.525 22.500 1.00 85.56 99 LYS A CA 1
ATOM 812 C C . LYS A 1 99 ? -21.465 -6.717 22.647 1.00 85.56 99 LYS A C 1
ATOM 814 O O . LYS A 1 99 ? -22.025 -6.906 23.716 1.00 85.56 99 LYS A O 1
ATOM 819 N N . GLN A 1 100 ? -21.581 -7.549 21.613 1.00 90.31 100 GLN A N 1
ATOM 820 C CA . GLN A 1 100 ? -22.397 -8.764 21.665 1.00 90.31 100 GLN A CA 1
ATOM 821 C C . GLN A 1 100 ? -21.932 -9.713 22.770 1.00 90.31 100 GLN A C 1
ATOM 823 O O . GLN A 1 100 ? -22.756 -10.282 23.481 1.00 90.31 100 GLN A O 1
ATOM 828 N N . TYR A 1 101 ? -20.619 -9.870 22.940 1.00 86.94 101 TYR A N 1
ATOM 829 C CA . TYR A 1 101 ? -20.073 -10.701 24.002 1.00 86.94 101 TYR A CA 1
ATOM 830 C C . TYR A 1 101 ? -20.382 -10.125 25.389 1.00 86.94 101 TYR A C 1
ATOM 832 O O . TYR A 1 101 ? -20.865 -10.860 26.247 1.00 86.94 101 TYR A O 1
ATOM 840 N N . ALA A 1 102 ? -20.181 -8.822 25.601 1.00 81.50 102 ALA A N 1
ATOM 841 C CA . ALA A 1 102 ? -20.529 -8.154 26.853 1.00 81.50 102 ALA A CA 1
ATOM 842 C C . ALA A 1 102 ? -22.033 -8.260 27.161 1.00 81.50 102 ALA A C 1
ATOM 844 O O . ALA A 1 102 ? -22.399 -8.634 28.272 1.00 81.50 102 ALA A O 1
ATOM 845 N N . ASP A 1 103 ? -22.894 -8.029 26.166 1.00 84.19 103 ASP A N 1
ATOM 846 C CA . ASP A 1 103 ? -24.346 -8.185 26.289 1.00 84.19 103 ASP A CA 1
ATOM 847 C C . ASP A 1 103 ? -24.711 -9.636 26.653 1.00 84.19 103 ASP A C 1
ATOM 849 O O . ASP A 1 103 ? -25.523 -9.863 27.547 1.00 84.19 103 ASP A O 1
ATOM 853 N N . SER A 1 104 ? -24.048 -10.629 26.046 1.00 87.00 104 SER A N 1
ATOM 854 C CA . SER A 1 104 ? -24.257 -12.046 26.375 1.00 87.00 104 SER A CA 1
ATOM 855 C C . SER A 1 104 ? -23.791 -12.411 27.787 1.00 87.00 104 SER A C 1
ATOM 857 O O . SER A 1 104 ? -24.410 -13.248 28.441 1.00 87.00 104 SER A O 1
ATOM 859 N N . LEU A 1 105 ? -22.713 -11.796 28.285 1.00 83.50 105 LEU A N 1
ATOM 860 C CA . LEU A 1 105 ? -22.266 -11.993 29.663 1.00 83.50 105 LEU A CA 1
ATOM 861 C C . LEU A 1 105 ? -23.301 -11.446 30.645 1.00 83.50 105 LEU A C 1
ATOM 863 O O . LEU A 1 105 ? -23.580 -12.098 31.645 1.00 83.50 105 LEU A O 1
ATOM 867 N N . LEU A 1 106 ? -23.886 -10.287 30.335 1.00 80.62 106 LEU A N 1
ATOM 868 C CA . LEU A 1 106 ? -24.933 -9.675 31.148 1.00 80.62 106 LEU A CA 1
ATOM 869 C C . LEU A 1 106 ? -26.236 -10.487 31.113 1.00 80.62 106 LEU A C 1
ATOM 871 O O . LEU A 1 106 ? -26.843 -10.679 32.157 1.00 80.62 106 LEU A O 1
ATOM 875 N N . GLU A 1 107 ? -26.652 -10.999 29.951 1.00 83.56 107 GLU A N 1
ATOM 876 C CA . GLU A 1 107 ? -27.875 -11.811 29.816 1.00 83.56 107 GLU A CA 1
ATOM 877 C C . GLU A 1 107 ? -27.773 -13.159 30.547 1.00 83.56 107 GLU A C 1
ATOM 879 O O . GLU A 1 107 ? -28.748 -13.629 31.130 1.00 83.56 107 GLU A O 1
ATOM 884 N N . ASN A 1 108 ? -26.589 -13.779 30.540 1.00 81.31 108 ASN A N 1
ATOM 885 C CA . ASN A 1 108 ? -26.354 -15.056 31.219 1.00 81.31 108 ASN A CA 1
ATOM 886 C C . ASN A 1 108 ? -26.129 -14.914 32.733 1.00 81.31 108 ASN A C 1
ATOM 888 O O . ASN A 1 108 ? -26.077 -15.925 33.439 1.00 81.31 108 ASN A O 1
ATOM 892 N N . MET A 1 109 ? -25.978 -13.692 33.243 1.00 75.50 109 MET A N 1
ATOM 893 C CA . MET A 1 109 ? -26.020 -13.428 34.675 1.00 75.50 109 MET A CA 1
ATOM 894 C C . MET A 1 109 ? -27.481 -13.194 35.081 1.00 75.50 109 MET A C 1
ATOM 896 O O . MET A 1 109 ? -28.179 -12.386 34.478 1.00 75.50 109 MET A O 1
ATOM 900 N N . GLU A 1 110 ? -27.964 -13.878 36.122 1.00 67.00 110 GLU A N 1
ATOM 901 C CA . GLU A 1 110 ? -29.220 -13.504 36.788 1.00 67.00 110 GLU A CA 1
ATOM 902 C C . GLU A 1 110 ? -28.999 -12.166 37.515 1.00 67.00 110 GLU A C 1
ATOM 904 O O . GLU A 1 110 ? -28.702 -12.126 38.708 1.00 67.00 110 GLU A O 1
ATOM 909 N N . LEU A 1 111 ? -29.039 -11.066 36.762 1.00 62.03 111 LEU A N 1
ATOM 910 C CA . LEU A 1 111 ? -28.790 -9.722 37.268 1.00 62.03 111 LEU A CA 1
ATOM 911 C C . LEU A 1 111 ? -30.030 -9.221 38.017 1.00 62.03 111 LEU A C 1
ATOM 913 O O . LEU A 1 111 ? -31.083 -9.001 37.417 1.00 62.03 111 LEU A O 1
ATOM 917 N N . ASP A 1 112 ? -29.900 -9.035 39.329 1.00 68.19 112 ASP A N 1
ATOM 918 C CA . ASP A 1 112 ? -30.835 -8.256 40.141 1.00 68.19 112 ASP A CA 1
ATOM 919 C C . ASP A 1 112 ? -30.347 -6.800 40.286 1.00 68.19 112 ASP A C 1
ATOM 921 O O . ASP A 1 112 ? -29.214 -6.471 39.936 1.00 68.19 112 ASP A O 1
ATOM 925 N N . ASP A 1 113 ? -31.187 -5.911 40.823 1.00 71.50 113 ASP A N 1
ATOM 926 C CA . ASP A 1 113 ? -30.812 -4.515 41.117 1.00 71.50 113 ASP A CA 1
ATOM 927 C C . ASP A 1 113 ? -29.952 -4.388 42.399 1.00 71.50 113 ASP A C 1
ATOM 929 O O . ASP A 1 113 ? -29.978 -3.359 43.082 1.00 71.50 113 ASP A O 1
ATOM 933 N N . SER A 1 114 ? -29.208 -5.431 42.790 1.00 78.31 114 SER A N 1
ATOM 934 C CA . SER A 1 114 ? -28.299 -5.323 43.932 1.00 78.31 114 SER A CA 1
ATOM 935 C C . SER A 1 114 ? -27.103 -4.431 43.602 1.00 78.31 114 SER A C 1
ATOM 937 O O . SER A 1 114 ? -26.593 -4.391 42.484 1.00 78.31 114 SER A O 1
ATOM 939 N N . GLU A 1 115 ? -26.601 -3.742 44.624 1.00 77.38 115 GLU A N 1
ATOM 940 C CA . GLU A 1 115 ? -25.447 -2.840 44.532 1.00 77.38 115 GLU A CA 1
ATOM 941 C C . GLU A 1 115 ? -24.205 -3.535 43.932 1.00 77.38 115 GLU A C 1
ATOM 943 O O . GLU A 1 115 ? -23.469 -2.936 43.153 1.00 77.38 115 GLU A O 1
ATOM 948 N N . LYS A 1 116 ? -24.033 -4.840 44.195 1.00 75.62 116 LYS A N 1
ATOM 949 C CA . LYS A 1 116 ? -22.960 -5.661 43.608 1.00 75.62 116 LYS A CA 1
ATOM 950 C C . LYS A 1 116 ? -23.130 -5.920 42.113 1.00 75.62 116 LYS A C 1
ATOM 952 O O . LYS A 1 116 ? -22.134 -6.018 41.406 1.00 75.62 116 LYS A O 1
ATOM 957 N N . MET A 1 117 ? -24.359 -6.064 41.621 1.00 75.44 117 MET A N 1
ATOM 958 C CA . MET A 1 117 ? -24.592 -6.280 40.188 1.00 75.44 117 MET A CA 1
ATOM 959 C C . MET A 1 117 ? -24.437 -4.999 39.380 1.00 75.44 117 MET A C 1
ATOM 961 O O . MET A 1 117 ? -23.968 -5.046 38.241 1.00 75.44 117 MET A O 1
ATOM 965 N N . ILE A 1 118 ? -24.737 -3.851 39.990 1.00 80.62 118 ILE A N 1
ATOM 966 C CA . ILE A 1 118 ? -24.402 -2.543 39.421 1.00 80.62 118 ILE A CA 1
ATOM 967 C C . ILE A 1 118 ? -22.877 -2.409 39.274 1.00 80.62 118 ILE A C 1
ATOM 969 O O . ILE A 1 118 ? -22.411 -2.057 38.193 1.00 80.62 118 ILE A O 1
ATOM 973 N N . GLU A 1 119 ? -22.105 -2.776 40.302 1.00 83.44 119 GLU A N 1
ATOM 974 C CA . GLU A 1 119 ? -20.632 -2.738 40.274 1.00 83.44 119 GLU A CA 1
ATOM 975 C C . GLU A 1 119 ? -20.046 -3.636 39.166 1.00 83.44 119 GLU A C 1
ATOM 977 O O . GLU A 1 119 ? -19.241 -3.179 38.356 1.00 83.44 119 GLU A O 1
ATOM 982 N N . VAL A 1 120 ? -20.522 -4.883 39.037 1.00 81.31 120 VAL A N 1
ATOM 983 C CA . VAL A 1 120 ? -20.086 -5.804 37.965 1.00 81.31 120 VAL A CA 1
ATOM 984 C C . VAL A 1 120 ? -20.402 -5.249 36.572 1.00 81.31 120 VAL A C 1
ATOM 986 O O . VAL A 1 120 ? -19.588 -5.357 35.652 1.00 81.31 120 VAL A O 1
ATOM 989 N N . LYS A 1 121 ? -21.574 -4.630 36.395 1.00 79.19 121 LYS A N 1
ATOM 990 C CA . LYS A 1 121 ? -21.957 -4.011 35.122 1.00 79.19 121 LYS A CA 1
ATOM 991 C C . LYS A 1 121 ? -21.044 -2.835 34.768 1.00 79.19 121 LYS A C 1
ATOM 993 O O . LYS A 1 121 ? -20.633 -2.714 33.613 1.00 79.19 121 LYS A O 1
ATOM 998 N N . GLU A 1 122 ? -20.707 -1.995 35.743 1.00 86.12 122 GLU A N 1
ATOM 999 C CA . GLU A 1 122 ? -19.774 -0.882 35.551 1.00 86.12 122 GLU A CA 1
ATOM 1000 C C . GLU A 1 122 ? -18.363 -1.373 35.198 1.00 86.12 122 GLU A C 1
ATOM 1002 O O . GLU A 1 122 ? -17.749 -0.842 34.269 1.00 86.12 122 GLU A O 1
ATOM 1007 N N . GLU A 1 123 ? -17.866 -2.423 35.858 1.00 85.12 123 GLU A N 1
ATOM 1008 C CA . GLU A 1 123 ? -16.567 -3.028 35.536 1.00 85.12 123 GLU A CA 1
ATOM 1009 C C . GLU A 1 123 ? -16.517 -3.561 34.096 1.00 85.12 123 GLU A C 1
ATOM 1011 O O . GLU A 1 123 ? -15.566 -3.283 33.358 1.00 85.12 123 GLU A O 1
ATOM 1016 N N . LEU A 1 124 ? -17.559 -4.277 33.659 1.00 78.06 124 LEU A N 1
ATOM 1017 C CA . LEU A 1 124 ? -17.660 -4.785 32.287 1.00 78.06 124 LEU A CA 1
ATOM 1018 C C . LEU A 1 124 ? -17.699 -3.647 31.257 1.00 78.06 124 LEU A C 1
ATOM 1020 O O . LEU A 1 124 ? -17.033 -3.725 30.220 1.00 78.06 124 LEU A O 1
ATOM 1024 N N . GLU A 1 125 ? -18.418 -2.560 31.548 1.00 82.38 125 GLU A N 1
ATOM 1025 C CA . GLU A 1 125 ? -18.424 -1.373 30.693 1.00 82.38 125 GLU A CA 1
ATOM 1026 C C . GLU A 1 125 ? -17.051 -0.700 30.598 1.00 82.38 125 GLU A C 1
ATOM 1028 O O . GLU A 1 125 ? -16.675 -0.232 29.519 1.00 82.38 125 GLU A O 1
ATOM 1033 N N . ILE A 1 126 ? -16.308 -0.620 31.704 1.00 88.12 126 ILE A N 1
ATOM 1034 C CA . ILE A 1 126 ? -14.957 -0.044 31.726 1.00 88.12 126 ILE A CA 1
ATOM 1035 C C . ILE A 1 126 ? -14.022 -0.874 30.845 1.00 88.12 126 ILE A C 1
ATOM 1037 O O . ILE A 1 126 ? -13.337 -0.310 29.991 1.00 88.12 126 ILE A O 1
ATOM 1041 N N . ILE A 1 127 ? -14.040 -2.202 30.987 1.00 84.19 127 ILE A N 1
ATOM 1042 C CA . ILE A 1 127 ? -13.219 -3.113 30.174 1.00 84.19 127 ILE A CA 1
ATOM 1043 C C . ILE A 1 127 ? -13.562 -2.969 28.687 1.00 84.19 127 ILE A C 1
ATOM 1045 O O . ILE A 1 127 ? -12.663 -2.875 27.849 1.00 84.19 127 ILE A O 1
ATOM 1049 N N . MET A 1 128 ? -14.852 -2.897 28.349 1.00 83.31 128 MET A N 1
ATOM 1050 C CA . MET A 1 128 ? -15.296 -2.681 26.972 1.00 83.31 128 MET A CA 1
ATOM 1051 C C . MET A 1 128 ? -14.779 -1.345 26.419 1.00 83.31 128 MET A C 1
ATOM 1053 O O . MET A 1 128 ? -14.236 -1.306 25.315 1.00 83.31 128 MET A O 1
ATOM 1057 N N . LYS A 1 129 ? -14.923 -0.248 27.174 1.00 85.50 129 LYS A N 1
ATOM 1058 C CA . LYS A 1 129 ? -14.442 1.083 26.764 1.00 85.50 129 LYS A CA 1
ATOM 1059 C C . LYS A 1 129 ? -12.929 1.091 26.552 1.00 85.50 129 LYS A C 1
ATOM 1061 O O . LYS A 1 129 ? -12.463 1.669 25.573 1.00 85.50 129 LYS A O 1
ATOM 1066 N N . GLU A 1 130 ? -12.183 0.412 27.415 1.00 88.69 130 GLU A N 1
ATOM 1067 C CA . GLU A 1 130 ? -10.730 0.294 27.306 1.00 88.69 130 GLU A CA 1
ATOM 1068 C C . GLU A 1 130 ? -10.313 -0.494 26.057 1.00 88.69 130 GLU A C 1
ATOM 1070 O O . GLU A 1 130 ? -9.478 -0.033 25.281 1.00 88.69 130 GLU A O 1
ATOM 1075 N N . ALA A 1 131 ? -10.959 -1.631 25.788 1.00 85.25 131 ALA A N 1
ATOM 1076 C CA . ALA A 1 131 ? -10.712 -2.407 24.574 1.00 85.25 131 ALA A CA 1
ATOM 1077 C C . ALA A 1 131 ? -11.019 -1.594 23.300 1.00 85.25 131 ALA A C 1
ATOM 1079 O O . ALA A 1 131 ? -10.254 -1.619 22.335 1.00 85.25 131 ALA A O 1
ATOM 1080 N N . ILE A 1 132 ? -12.110 -0.818 23.308 1.00 83.44 132 ILE A N 1
ATOM 1081 C CA . ILE A 1 132 ? -12.462 0.105 22.219 1.00 83.44 132 ILE A CA 1
ATOM 1082 C C . ILE A 1 132 ? -11.387 1.179 22.029 1.00 83.44 132 ILE A C 1
ATOM 1084 O O . ILE A 1 132 ? -11.041 1.495 20.888 1.00 83.44 132 ILE A O 1
ATOM 1088 N N . ARG A 1 133 ? -10.862 1.733 23.126 1.00 92.00 133 ARG A N 1
ATOM 1089 C CA . ARG A 1 133 ? -9.816 2.761 23.116 1.00 92.00 133 ARG A CA 1
ATOM 1090 C C . ARG A 1 133 ? -8.512 2.233 22.524 1.00 92.00 133 ARG A C 1
ATOM 1092 O O . ARG A 1 133 ? -7.923 2.897 21.678 1.00 92.00 133 ARG A O 1
ATOM 1099 N N . GLU A 1 134 ? -8.084 1.036 22.912 1.00 86.38 134 GLU A N 1
ATOM 1100 C CA . GLU A 1 134 ? -6.870 0.412 22.367 1.00 86.38 134 GLU A CA 1
ATOM 1101 C C . GLU A 1 134 ? -6.987 0.147 20.857 1.00 86.38 134 GLU A C 1
ATOM 1103 O O . GLU A 1 134 ? -6.043 0.390 20.105 1.00 86.38 134 GLU A O 1
ATOM 1108 N N . MET A 1 135 ? -8.169 -0.247 20.374 1.00 85.00 135 MET A N 1
ATOM 1109 C CA . MET A 1 135 ? -8.423 -0.360 18.932 1.00 85.00 135 MET A CA 1
ATOM 1110 C C . MET A 1 135 ? -8.382 0.993 18.203 1.00 85.00 135 MET A C 1
ATOM 1112 O O . MET A 1 135 ? -8.006 1.053 17.033 1.00 85.00 135 MET A O 1
ATOM 1116 N N . GLU A 1 136 ? -8.759 2.087 18.867 1.00 88.56 136 GLU A N 1
ATOM 1117 C CA . GLU A 1 136 ? -8.670 3.437 18.299 1.00 88.56 136 GLU A CA 1
ATOM 1118 C C . GLU A 1 136 ? -7.212 3.896 18.155 1.00 88.56 136 GLU A C 1
ATOM 1120 O O . GLU A 1 136 ? -6.838 4.422 17.109 1.00 88.56 136 GLU A O 1
ATOM 1125 N N . ILE A 1 137 ? -6.366 3.590 19.143 1.00 90.25 137 ILE A N 1
ATOM 1126 C CA . ILE A 1 137 ? -4.922 3.874 19.109 1.00 90.25 137 ILE A CA 1
ATOM 1127 C C . ILE A 1 137 ? -4.234 3.169 17.937 1.00 90.25 137 ILE A C 1
ATOM 1129 O O . ILE A 1 137 ? -3.318 3.721 17.324 1.00 90.25 137 ILE A O 1
ATOM 1133 N N . VAL A 1 138 ? -4.658 1.946 17.605 1.00 81.06 138 VAL A N 1
ATOM 1134 C CA . VAL A 1 138 ? -4.126 1.231 16.435 1.00 81.06 138 VAL A CA 1
ATOM 1135 C C . VAL A 1 138 ? -4.435 1.990 15.140 1.00 81.06 138 VAL A C 1
ATOM 1137 O O . VAL A 1 138 ? -3.551 2.076 14.289 1.00 81.06 138 VAL A O 1
ATOM 1140 N N . ARG A 1 139 ? -5.625 2.603 15.004 1.00 83.62 139 ARG A N 1
ATOM 1141 C CA . ARG A 1 139 ? -5.946 3.452 13.839 1.00 83.62 139 ARG A CA 1
ATOM 1142 C C . ARG A 1 139 ? -5.030 4.667 13.775 1.00 83.62 139 ARG A C 1
ATOM 1144 O O . ARG A 1 139 ? -4.406 4.886 12.744 1.00 83.62 139 ARG A O 1
ATOM 1151 N N . GLU A 1 140 ? -4.926 5.417 14.869 1.00 85.06 140 GLU A N 1
ATOM 1152 C CA . GLU A 1 140 ? -4.117 6.644 14.915 1.00 85.06 140 GLU A CA 1
ATOM 1153 C C . GLU A 1 140 ? -2.654 6.366 14.549 1.00 85.06 140 GLU A C 1
ATOM 1155 O O . GLU A 1 140 ? -2.020 7.141 13.837 1.00 85.06 140 GLU A O 1
ATOM 1160 N N . ARG A 1 141 ? -2.117 5.216 14.975 1.00 83.19 141 ARG A N 1
ATOM 1161 C CA . ARG A 1 141 ? -0.761 4.792 14.608 1.00 83.19 141 ARG A CA 1
ATOM 1162 C C . ARG A 1 141 ? -0.612 4.514 13.112 1.00 83.19 141 ARG A C 1
ATOM 1164 O O . ARG A 1 141 ? 0.431 4.830 12.545 1.00 83.19 141 ARG A O 1
ATOM 1171 N N . ILE A 1 142 ? -1.613 3.893 12.490 1.00 74.00 142 ILE A N 1
ATOM 1172 C CA . ILE A 1 142 ? -1.603 3.612 11.048 1.00 74.00 142 ILE A CA 1
ATOM 1173 C C . ILE A 1 142 ? -1.688 4.926 10.264 1.00 74.00 142 ILE A C 1
ATOM 1175 O O . ILE A 1 142 ? -0.906 5.111 9.341 1.00 74.00 142 ILE A O 1
ATOM 1179 N N . GLU A 1 143 ? -2.536 5.867 10.686 1.00 75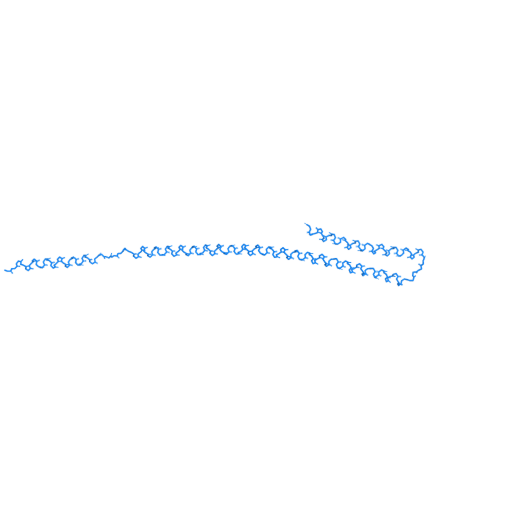.00 143 GLU A N 1
ATOM 1180 C CA . GLU A 1 143 ? -2.644 7.204 10.080 1.00 75.00 143 GLU A CA 1
ATOM 1181 C C . GLU A 1 143 ? -1.321 7.987 10.172 1.00 75.00 143 GLU A C 1
ATOM 1183 O O . GLU A 1 143 ? -0.869 8.543 9.179 1.00 75.00 143 GLU A O 1
ATOM 1188 N N . GLN A 1 144 ? -0.636 7.950 11.320 1.00 69.56 144 GLN A N 1
ATOM 1189 C CA . GLN A 1 144 ? 0.661 8.621 11.518 1.00 69.56 144 GLN A CA 1
ATOM 1190 C C . GLN A 1 144 ? 1.837 7.966 10.785 1.00 69.56 144 GLN A C 1
ATOM 1192 O O . GLN A 1 144 ? 2.858 8.610 10.573 1.00 69.56 144 GLN A O 1
ATOM 1197 N N . THR A 1 145 ? 1.743 6.679 10.445 1.00 59.38 145 THR A N 1
ATOM 1198 C CA . THR A 1 145 ? 2.800 5.992 9.679 1.00 59.38 145 THR A CA 1
ATOM 1199 C C . THR A 1 145 ? 2.742 6.360 8.190 1.00 59.38 145 THR A C 1
ATOM 1201 O O . THR A 1 145 ? 3.706 6.114 7.465 1.00 59.38 145 THR A O 1
ATOM 1204 N N . ASN A 1 146 ? 1.631 6.955 7.751 1.00 54.03 146 ASN A N 1
ATOM 1205 C CA . ASN A 1 146 ? 1.367 7.306 6.361 1.00 54.03 146 ASN A CA 1
ATOM 1206 C C . ASN A 1 146 ? 1.539 8.815 6.057 1.00 54.03 146 ASN A C 1
ATOM 1208 O O . ASN A 1 146 ? 1.437 9.202 4.893 1.00 54.03 146 ASN A O 1
ATOM 1212 N N . GLU A 1 147 ? 1.823 9.654 7.066 1.00 48.25 147 GLU A N 1
ATOM 1213 C CA . GLU A 1 147 ? 2.266 11.059 6.909 1.00 48.25 147 GLU A CA 1
ATOM 1214 C C . GLU A 1 147 ? 3.792 11.175 6.741 1.00 48.25 147 GLU A C 1
ATOM 1216 O O . GLU A 1 147 ? 4.232 12.012 5.914 1.00 48.25 147 GLU A O 1
#

Organism: NCBI:txi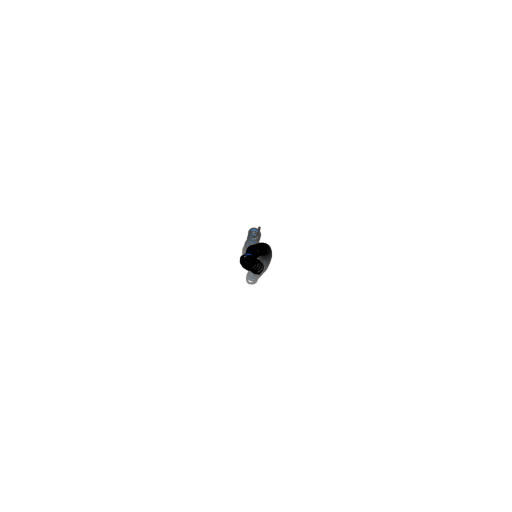d2498845

pLDDT: mean 75.54, std 11.15, range [47.16, 92.31]

Radius of gyration: 51.81 Å; chains: 1; bounding box: 99×26×149 Å

Sequence (147 aa):
MKRKDDRLKMWIGALIIAIFFGSSIHVAFANEDISTLLKSWFDKKEETAISNVETTIKKEQQAQTERLKKEIKEALDDAEQRLQTFTEDEKKQRKDELKQYADSLLENMELDDSEKMIEVKEELEIIMKEAIREMEIVRERIEQTNE